Protein AF-A0A1D8AB50-F1 (afdb_monomer_lite)

Radius of gyration: 13.93 Å; chains: 1; bounding box: 32×24×44 Å

Organism: NCBI:txid158500

Secondary structure (DSSP, 8-state):
-------EEEEEEETTEEEEEEE-EETTEE-SPPEEEE--SB-TTS-BS--EEEEEEETTTTEEEEEETTTTEEEEE----

Sequence (81 aa):
MGRKASTAVGIAANWLGYKVVWFPFTTGRPSGKPREFVIGFIGFDGKSRGCAVGATYDPVRPTLGVADDLSNTVWRITPSG

Foldseek 3Di:
DDDPFDKDWDWDDDPAETWIWTFGDDPRHGDDDIDTDDDCCQPPVSHGVFDWPDKDADPVQGWIWTQTDVNRDIDIDDDPD

pLDDT: mean 73.39, std 12.05, range [34.25, 88.56]

Structure (mmCIF, N/CA/C/O backbone):
data_AF-A0A1D8AB50-F1
#
_entry.id   AF-A0A1D8AB50-F1
#
loop_
_atom_site.group_PDB
_atom_site.id
_atom_site.type_symbol
_atom_site.label_atom_id
_atom_site.label_alt_id
_atom_site.label_comp_id
_atom_site.label_asym_id
_atom_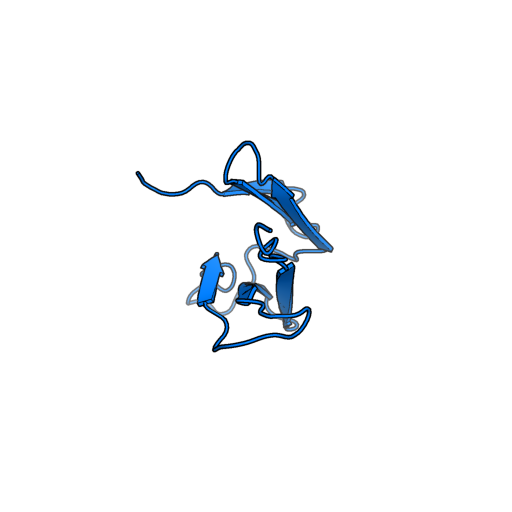site.label_entity_id
_atom_site.label_seq_id
_atom_site.pdbx_PDB_ins_code
_atom_site.Cartn_x
_atom_site.Cartn_y
_atom_site.Cartn_z
_atom_site.occupancy
_atom_site.B_iso_or_equiv
_atom_site.auth_seq_id
_atom_site.auth_comp_id
_atom_site.auth_asym_id
_atom_site.auth_atom_id
_atom_site.pdbx_PDB_model_num
ATOM 1 N N . MET A 1 1 ? -21.143 -5.249 23.538 1.00 34.25 1 MET A N 1
ATOM 2 C CA . MET A 1 1 ? -19.677 -5.457 23.500 1.00 34.25 1 MET A CA 1
ATOM 3 C C . MET A 1 1 ? -19.236 -5.467 22.035 1.00 34.25 1 MET A C 1
ATOM 5 O O . MET A 1 1 ? -19.390 -6.476 21.360 1.00 34.25 1 MET A O 1
ATOM 9 N N . GLY A 1 2 ? -18.848 -4.309 21.488 1.00 40.88 2 GLY A N 1
ATOM 10 C CA . GLY A 1 2 ? -18.569 -4.146 20.053 1.00 40.88 2 GLY A CA 1
ATOM 11 C C . GLY A 1 2 ? -17.225 -4.764 19.675 1.00 40.88 2 GLY A C 1
ATOM 12 O O . GLY A 1 2 ? -16.186 -4.335 20.170 1.00 40.88 2 GLY A O 1
ATOM 13 N N . ARG A 1 3 ? -17.234 -5.801 18.833 1.00 42.25 3 ARG A N 1
ATOM 14 C CA . ARG A 1 3 ? -16.007 -6.444 18.345 1.00 42.25 3 ARG A CA 1
ATOM 15 C C . ARG A 1 3 ? -15.261 -5.458 17.442 1.00 42.25 3 ARG A C 1
ATOM 17 O O . ARG A 1 3 ? -15.769 -5.106 16.383 1.00 42.25 3 ARG A O 1
ATOM 24 N N . LYS A 1 4 ? -14.066 -5.015 17.848 1.00 40.66 4 LYS A N 1
ATOM 25 C CA . LYS A 1 4 ? -13.173 -4.250 16.968 1.00 40.66 4 LYS A CA 1
ATOM 26 C C . LYS A 1 4 ? -12.736 -5.167 15.822 1.00 40.66 4 LYS A C 1
ATOM 28 O O . LYS A 1 4 ? -12.063 -6.166 16.059 1.00 40.66 4 LYS A O 1
ATOM 33 N N . ALA A 1 5 ? -13.158 -4.862 14.597 1.00 43.91 5 ALA A N 1
ATOM 34 C CA . ALA A 1 5 ? -12.558 -5.450 13.408 1.00 43.91 5 ALA A CA 1
ATOM 35 C C . ALA A 1 5 ? -11.128 -4.901 13.299 1.00 43.91 5 ALA A C 1
ATOM 37 O O . ALA A 1 5 ? -10.931 -3.700 13.125 1.00 43.91 5 ALA A O 1
ATOM 38 N N . SER A 1 6 ? -10.132 -5.758 13.497 1.00 52.56 6 SER A N 1
ATOM 39 C CA . SER A 1 6 ? -8.720 -5.374 13.446 1.00 52.56 6 SER A CA 1
ATOM 40 C C . SER A 1 6 ? -8.243 -5.393 11.995 1.00 52.56 6 SER A C 1
ATOM 42 O O . SER A 1 6 ? -7.834 -6.430 11.499 1.00 52.56 6 SER A O 1
ATOM 44 N N . THR A 1 7 ? -8.337 -4.278 11.280 1.00 55.00 7 THR A N 1
ATOM 45 C CA . THR A 1 7 ? -7.852 -4.185 9.893 1.00 55.00 7 THR A CA 1
ATOM 46 C C . THR A 1 7 ? -6.323 -4.259 9.832 1.00 55.00 7 THR A C 1
ATOM 48 O O . THR A 1 7 ? -5.656 -3.546 10.578 1.00 55.00 7 THR A O 1
ATOM 51 N N . ALA A 1 8 ? -5.768 -5.059 8.914 1.00 59.31 8 ALA A N 1
ATOM 52 C CA . ALA A 1 8 ? -4.344 -5.036 8.579 1.00 59.31 8 ALA A CA 1
ATOM 53 C C . ALA A 1 8 ? -4.148 -4.755 7.083 1.00 59.31 8 ALA A C 1
ATOM 55 O O . ALA A 1 8 ? -4.814 -5.350 6.231 1.00 59.31 8 ALA A O 1
ATOM 56 N N . VAL A 1 9 ? -3.221 -3.847 6.780 1.00 64.38 9 VAL A N 1
ATOM 57 C CA . VAL A 1 9 ? -2.741 -3.569 5.424 1.00 64.38 9 VAL A CA 1
ATOM 58 C C . VAL A 1 9 ? -1.417 -4.293 5.235 1.00 64.38 9 VAL A C 1
ATOM 60 O O . VAL A 1 9 ? -0.524 -4.166 6.070 1.00 64.38 9 VAL A O 1
ATOM 63 N N . GLY A 1 10 ? -1.300 -5.049 4.145 1.00 62.12 10 GLY A N 1
ATOM 64 C CA . GLY A 1 10 ? -0.063 -5.718 3.758 1.00 62.12 10 GLY A CA 1
ATOM 65 C C . GLY A 1 10 ? 0.436 -5.218 2.408 1.00 62.12 10 GLY A C 1
ATOM 66 O O . GLY A 1 10 ? -0.355 -5.002 1.485 1.00 62.12 10 GLY A O 1
ATOM 67 N N . ILE A 1 11 ? 1.754 -5.067 2.286 1.00 62.91 11 ILE A N 1
ATOM 68 C CA . ILE A 1 11 ? 2.427 -4.900 0.997 1.00 62.91 11 ILE A CA 1
ATOM 69 C C . ILE A 1 11 ? 2.861 -6.291 0.538 1.00 62.91 11 ILE A C 1
ATOM 71 O O . ILE A 1 11 ? 3.632 -6.962 1.222 1.00 62.91 11 ILE A O 1
ATOM 75 N N . ALA A 1 12 ? 2.364 -6.726 -0.616 1.00 63.19 12 ALA A N 1
ATOM 76 C CA . ALA A 1 12 ? 2.879 -7.900 -1.305 1.00 63.19 12 ALA A CA 1
ATOM 77 C C . ALA A 1 12 ? 3.800 -7.415 -2.429 1.00 63.19 12 ALA A C 1
ATOM 79 O O . ALA A 1 12 ? 3.322 -6.888 -3.435 1.00 63.19 12 ALA A O 1
ATOM 80 N N . ALA A 1 13 ? 5.112 -7.549 -2.235 1.00 61.06 13 ALA A N 1
ATOM 81 C CA . ALA A 1 13 ? 6.124 -7.111 -3.191 1.00 61.06 13 ALA A CA 1
ATOM 82 C C . ALA A 1 13 ? 6.759 -8.302 -3.923 1.00 61.06 13 ALA A C 1
ATOM 84 O O . ALA A 1 13 ? 6.998 -9.357 -3.333 1.00 61.06 13 ALA A O 1
ATOM 85 N N . ASN A 1 14 ? 7.057 -8.116 -5.207 1.00 61.06 14 ASN A N 1
ATOM 86 C CA . ASN A 1 14 ? 8.010 -8.924 -5.962 1.00 61.06 14 ASN A CA 1
ATOM 87 C C . ASN A 1 14 ? 9.137 -8.005 -6.472 1.00 61.06 14 ASN A C 1
ATOM 89 O O . ASN A 1 14 ? 9.070 -6.787 -6.320 1.00 61.06 14 ASN A O 1
ATOM 93 N N . TRP A 1 15 ? 10.181 -8.561 -7.089 1.00 55.53 15 TRP A N 1
ATOM 94 C CA . TRP A 1 15 ? 11.313 -7.761 -7.592 1.00 55.53 15 TRP A CA 1
ATOM 95 C C . TRP A 1 15 ? 10.932 -6.745 -8.686 1.00 55.53 15 TRP A C 1
ATOM 97 O O . TRP A 1 15 ? 11.757 -5.920 -9.062 1.00 55.53 15 TRP A O 1
ATOM 107 N N . LEU A 1 16 ? 9.699 -6.798 -9.200 1.00 61.44 16 LEU A N 1
ATOM 108 C CA . LEU A 1 16 ? 9.200 -5.971 -10.297 1.00 61.44 16 LEU A CA 1
ATOM 109 C C . LEU A 1 16 ? 8.092 -4.996 -9.866 1.00 61.44 16 LEU A C 1
ATOM 111 O O . LEU A 1 16 ? 7.547 -4.313 -10.727 1.00 61.44 16 LEU A O 1
ATOM 115 N N . GLY A 1 17 ? 7.761 -4.915 -8.570 1.00 66.75 17 GLY A N 1
ATOM 116 C CA . GLY A 1 17 ? 6.808 -3.956 -8.008 1.00 66.75 17 GLY A CA 1
ATOM 117 C C . GLY A 1 17 ? 5.991 -4.507 -6.841 1.00 66.75 17 GLY A C 1
ATOM 118 O O . GLY A 1 17 ? 6.338 -5.514 -6.225 1.00 66.75 17 GLY A O 1
ATOM 119 N N . TYR A 1 18 ? 4.892 -3.829 -6.505 1.00 71.75 18 TYR A N 1
ATOM 120 C CA . TYR A 1 18 ? 4.065 -4.195 -5.356 1.00 71.75 18 TYR A CA 1
ATOM 121 C C . TYR A 1 18 ? 2.566 -4.113 -5.629 1.00 71.75 18 TYR A C 1
ATOM 123 O O . TYR A 1 18 ? 2.087 -3.396 -6.508 1.00 71.75 18 TYR A O 1
ATOM 131 N N . LYS A 1 19 ? 1.816 -4.861 -4.822 1.00 71.00 19 LYS A N 1
ATOM 132 C CA . LYS A 1 19 ? 0.370 -4.734 -4.672 1.00 71.00 19 LYS A CA 1
ATOM 133 C C . LYS A 1 19 ? 0.065 -4.407 -3.222 1.00 71.00 19 LYS A C 1
ATOM 135 O O . LYS A 1 19 ? 0.629 -5.027 -2.316 1.00 71.00 19 LYS A O 1
ATOM 140 N N . VAL A 1 20 ? -0.856 -3.475 -3.001 1.00 73.94 20 VAL A N 1
ATOM 141 C CA . VAL A 1 20 ? -1.417 -3.275 -1.664 1.00 73.94 20 VAL A CA 1
ATOM 142 C C . VAL A 1 20 ? -2.708 -4.058 -1.563 1.00 73.94 20 VAL A C 1
ATOM 144 O O . VAL A 1 20 ? -3.646 -3.850 -2.341 1.00 73.94 20 VAL A O 1
ATOM 147 N N . VAL A 1 21 ? -2.733 -4.972 -0.599 1.00 76.75 21 VAL A N 1
ATOM 148 C CA . VAL A 1 21 ? -3.861 -5.865 -0.361 1.00 76.75 21 VAL A CA 1
ATOM 149 C C . VAL A 1 21 ? -4.414 -5.662 1.041 1.00 76.75 21 VAL A C 1
ATOM 151 O O . VAL A 1 21 ? -3.691 -5.427 2.012 1.00 76.75 21 VAL A O 1
ATOM 154 N N . TRP A 1 22 ? -5.730 -5.769 1.130 1.00 75.12 22 TRP A N 1
ATOM 155 C CA . TRP A 1 22 ? -6.490 -5.687 2.360 1.00 75.12 22 TRP A CA 1
ATOM 156 C C . TRP A 1 22 ? -6.961 -7.078 2.771 1.00 75.12 22 TRP A C 1
ATOM 158 O O . TRP A 1 22 ? -7.560 -7.793 1.965 1.00 75.12 22 TRP A O 1
ATOM 168 N N . PHE A 1 23 ? -6.736 -7.454 4.029 1.00 75.69 23 PHE A N 1
ATOM 169 C CA . PHE A 1 23 ? -7.244 -8.705 4.588 1.00 75.69 23 PHE A CA 1
ATOM 170 C C . PHE A 1 23 ? -8.382 -8.422 5.574 1.00 75.69 23 PHE A C 1
ATOM 172 O O . PHE A 1 23 ? -8.196 -7.627 6.501 1.00 75.69 23 PHE A O 1
ATOM 179 N N . PRO A 1 24 ? -9.540 -9.096 5.449 1.00 73.00 24 PRO A N 1
ATOM 180 C CA . PRO A 1 24 ? -10.525 -9.092 6.520 1.00 73.00 24 PRO A CA 1
ATOM 181 C C . PRO A 1 24 ? -9.976 -9.887 7.700 1.00 73.00 24 PRO A C 1
ATOM 183 O O . PRO A 1 24 ? -9.450 -10.983 7.513 1.00 73.00 24 PRO A O 1
ATOM 186 N N . PHE A 1 25 ? -10.125 -9.360 8.914 1.00 76.00 25 PHE A N 1
ATOM 187 C CA . PHE A 1 25 ? -9.808 -10.091 10.137 1.00 76.00 25 PHE A CA 1
ATOM 188 C C . PHE A 1 25 ? -11.065 -10.347 10.954 1.00 76.00 25 PHE A C 1
ATOM 190 O O . PHE A 1 25 ? -11.954 -9.504 11.092 1.00 76.00 25 PHE A O 1
ATOM 197 N N . THR A 1 26 ? -11.115 -11.516 11.576 1.00 76.88 26 THR A N 1
ATOM 198 C CA . THR A 1 26 ? -12.111 -11.863 12.583 1.00 76.88 26 THR A CA 1
ATOM 199 C C . THR A 1 26 ? -11.394 -12.563 13.720 1.00 76.88 26 THR A C 1
ATOM 201 O O . THR A 1 26 ? -10.596 -13.471 13.501 1.00 76.88 26 THR A O 1
ATOM 204 N N . THR A 1 27 ? -11.629 -12.114 14.956 1.00 82.00 27 THR A N 1
ATOM 205 C CA . THR A 1 27 ? -10.973 -12.673 16.156 1.00 82.00 27 THR A CA 1
ATOM 206 C C . THR A 1 27 ? -9.438 -12.717 16.056 1.00 82.00 27 THR A C 1
ATOM 208 O O . THR A 1 27 ? -8.809 -13.689 16.458 1.00 82.00 27 THR A O 1
ATOM 211 N N . GLY A 1 28 ? -8.830 -11.676 15.476 1.00 78.38 28 GLY A N 1
ATOM 212 C CA . GLY A 1 28 ? -7.371 -11.563 15.349 1.00 78.38 28 GLY A CA 1
ATOM 213 C C . GLY A 1 28 ? -6.735 -12.445 14.269 1.00 78.38 28 GLY A C 1
ATOM 214 O O . GLY A 1 28 ? -5.513 -12.489 14.181 1.00 78.38 28 GLY A O 1
ATOM 215 N N . ARG A 1 29 ? -7.529 -13.121 13.430 1.00 79.38 29 ARG A N 1
ATOM 216 C CA . ARG A 1 29 ? -7.034 -13.936 12.310 1.00 79.38 29 ARG A CA 1
ATOM 217 C C . ARG A 1 29 ? -7.619 -13.464 10.978 1.00 79.38 29 ARG A C 1
ATOM 219 O O . ARG A 1 29 ? -8.776 -13.036 10.979 1.00 79.38 29 ARG A O 1
ATOM 226 N N . PRO A 1 30 ? -6.881 -13.582 9.857 1.00 80.25 30 PRO A N 1
ATOM 227 C CA . PRO A 1 30 ? -7.447 -13.385 8.529 1.00 80.25 30 PRO A CA 1
ATOM 228 C C . PRO A 1 30 ? -8.660 -14.302 8.329 1.00 80.25 30 PRO A C 1
ATOM 230 O O . PRO A 1 30 ? -8.578 -15.501 8.585 1.00 80.25 30 PRO A O 1
ATOM 233 N N . SER A 1 31 ? -9.792 -13.745 7.907 1.00 83.88 31 SER A N 1
ATOM 234 C CA . SER A 1 31 ? -11.078 -14.452 7.821 1.00 83.88 31 SER A CA 1
ATOM 235 C C . SER A 1 31 ? -11.626 -14.580 6.400 1.00 83.88 31 SER A C 1
ATOM 237 O O . SER A 1 31 ? -12.758 -15.014 6.202 1.00 83.88 31 SER A O 1
ATOM 239 N N . GLY A 1 32 ? -10.836 -14.221 5.390 1.00 81.38 32 GLY A N 1
ATOM 240 C CA . GLY A 1 32 ? -11.267 -14.250 3.999 1.00 81.38 32 GLY A CA 1
ATOM 241 C C . GLY A 1 32 ? -10.146 -13.939 3.019 1.00 81.38 32 GLY A C 1
ATOM 242 O O . GLY A 1 32 ? -8.999 -13.708 3.405 1.00 81.38 32 GLY A O 1
ATOM 243 N N . LYS A 1 33 ? -10.496 -13.947 1.729 1.00 81.94 33 LYS A N 1
ATOM 244 C CA . LYS A 1 33 ? -9.544 -13.660 0.654 1.00 81.94 33 LYS A CA 1
ATOM 245 C C . LYS A 1 33 ? -9.049 -12.209 0.737 1.00 81.94 33 LYS A C 1
ATOM 247 O O . LYS A 1 33 ? -9.868 -11.321 1.004 1.00 81.94 33 LYS A O 1
ATOM 252 N N . PRO A 1 34 ? -7.754 -11.960 0.472 1.00 77.06 34 PRO A N 1
ATOM 253 C CA . PRO A 1 34 ? -7.258 -10.606 0.309 1.00 77.06 34 PRO A CA 1
ATOM 254 C C . PRO A 1 34 ? -8.002 -9.900 -0.824 1.00 77.06 34 PRO A C 1
ATOM 256 O O . PRO A 1 34 ? -8.277 -10.488 -1.871 1.00 77.06 34 PRO A O 1
ATOM 259 N N . ARG A 1 35 ? -8.329 -8.632 -0.598 1.00 78.31 35 ARG A N 1
ATOM 260 C CA . ARG A 1 35 ? -8.882 -7.733 -1.607 1.00 78.31 35 ARG A CA 1
ATOM 261 C C . ARG A 1 35 ? -7.773 -6.815 -2.078 1.00 78.31 35 ARG A C 1
ATOM 263 O O . ARG A 1 35 ? -7.117 -6.173 -1.263 1.00 78.31 35 ARG A O 1
ATOM 270 N N . GLU A 1 36 ? -7.549 -6.773 -3.380 1.00 76.19 36 GLU A N 1
ATOM 271 C CA . GLU A 1 36 ? -6.611 -5.820 -3.961 1.00 76.19 36 GLU A CA 1
ATOM 272 C C . GLU A 1 36 ? -7.189 -4.407 -3.815 1.00 76.19 36 GLU A C 1
ATOM 274 O O . GLU A 1 36 ? -8.368 -4.185 -4.090 1.00 76.19 36 GLU A O 1
ATOM 279 N N . PHE A 1 37 ? -6.379 -3.476 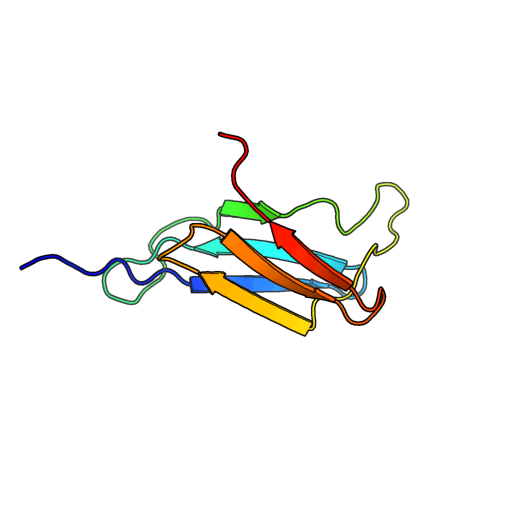-3.315 1.00 70.56 37 PHE A N 1
ATOM 280 C CA . PHE A 1 37 ? -6.796 -2.094 -3.066 1.00 70.56 37 PHE A CA 1
ATOM 281 C C . PHE A 1 37 ? -6.033 -1.116 -3.955 1.00 70.56 37 PHE A C 1
ATOM 283 O O . PHE A 1 37 ? -6.630 -0.219 -4.541 1.00 70.56 37 PHE A O 1
ATOM 290 N N . VAL A 1 38 ? -4.720 -1.323 -4.108 1.00 71.81 38 VAL A N 1
ATOM 291 C CA . VAL A 1 38 ? -3.897 -0.562 -5.054 1.00 71.81 38 VAL A CA 1
ATOM 292 C C . VAL A 1 38 ? -3.135 -1.526 -5.948 1.00 71.81 38 VAL A C 1
ATOM 294 O O . VAL A 1 38 ? -2.339 -2.343 -5.474 1.00 71.81 38 VAL A O 1
ATOM 297 N N . ILE A 1 39 ? -3.414 -1.425 -7.245 1.00 68.62 39 ILE A N 1
ATOM 298 C CA . ILE A 1 39 ? -2.837 -2.232 -8.324 1.00 68.62 39 ILE A CA 1
ATOM 299 C C . ILE A 1 39 ? -2.247 -1.313 -9.398 1.00 68.62 39 ILE A C 1
ATOM 301 O O . ILE A 1 39 ? -2.518 -0.116 -9.414 1.00 68.62 39 ILE A O 1
ATOM 305 N N . GLY A 1 40 ? -1.454 -1.868 -10.317 1.00 66.69 40 GLY A N 1
ATOM 306 C CA . GLY A 1 40 ? -0.908 -1.112 -11.453 1.00 66.69 40 GLY A CA 1
ATOM 307 C C . GLY A 1 40 ? 0.442 -0.434 -11.200 1.00 66.69 40 GLY A C 1
ATOM 308 O O . GLY A 1 40 ? 0.891 0.351 -12.039 1.00 66.69 40 GLY A O 1
ATOM 309 N N . PHE A 1 41 ? 1.111 -0.759 -10.087 1.00 73.81 41 PHE A N 1
ATOM 310 C CA . PHE A 1 41 ? 2.520 -0.404 -9.877 1.00 73.81 41 PHE A CA 1
ATOM 311 C C . PHE A 1 41 ? 3.469 -1.228 -10.739 1.00 73.81 41 PHE A C 1
ATOM 313 O O . PHE A 1 41 ? 4.584 -0.793 -10.970 1.00 73.81 41 PHE A O 1
ATOM 320 N N . ILE A 1 42 ? 3.026 -2.370 -11.262 1.00 69.75 42 ILE A N 1
ATOM 321 C CA . ILE A 1 42 ? 3.690 -3.019 -12.392 1.00 69.75 42 ILE A CA 1
ATOM 322 C C . ILE A 1 42 ? 2.941 -2.577 -13.644 1.00 69.75 42 ILE A C 1
ATOM 324 O O . ILE A 1 42 ? 1.736 -2.823 -13.764 1.00 69.75 42 ILE A O 1
ATOM 328 N N . GLY A 1 43 ? 3.629 -1.862 -14.533 1.00 67.69 43 GLY A N 1
ATOM 329 C CA . GLY A 1 43 ? 3.084 -1.459 -15.823 1.00 67.69 43 GLY A CA 1
ATOM 330 C C . GLY A 1 43 ? 2.884 -2.656 -16.756 1.00 67.69 43 GLY A C 1
ATOM 331 O O . GLY A 1 43 ? 3.454 -3.727 -16.559 1.00 67.69 43 GLY A O 1
ATOM 332 N N . PHE A 1 44 ? 2.086 -2.475 -17.813 1.00 73.00 44 PHE A N 1
ATOM 333 C CA . PHE A 1 44 ? 1.925 -3.485 -18.873 1.00 73.00 44 PHE A CA 1
ATOM 334 C C . PHE A 1 44 ? 3.234 -3.783 -19.623 1.00 73.00 44 PHE A C 1
ATOM 336 O O . PHE A 1 44 ? 3.356 -4.817 -20.268 1.00 73.00 44 PHE A O 1
ATOM 343 N N . ASP A 1 45 ? 4.215 -2.888 -19.512 1.00 77.00 45 ASP A N 1
ATOM 344 C CA . ASP A 1 45 ? 5.585 -3.037 -20.002 1.00 77.00 45 ASP A CA 1
ATOM 345 C C . ASP A 1 45 ? 6.483 -3.864 -19.060 1.00 77.00 45 ASP A C 1
ATOM 347 O O . ASP A 1 45 ? 7.678 -4.007 -19.313 1.00 77.00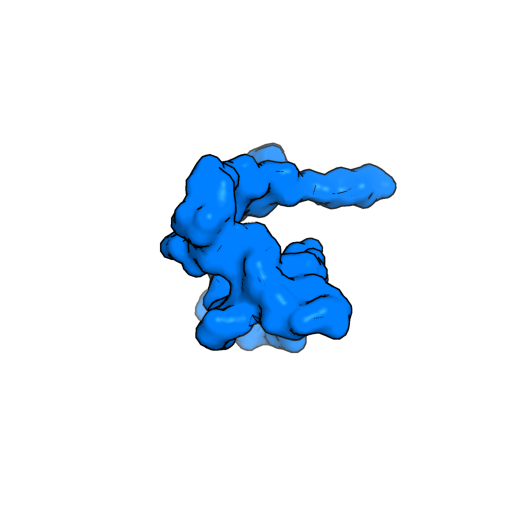 45 ASP A O 1
ATOM 351 N N . GLY A 1 46 ? 5.927 -4.386 -17.961 1.00 72.56 46 GLY A N 1
ATOM 352 C CA . GLY A 1 46 ? 6.647 -5.171 -16.960 1.00 72.56 46 GLY A CA 1
ATOM 353 C C . GLY A 1 46 ? 7.558 -4.344 -16.053 1.00 72.56 46 GLY A C 1
ATOM 354 O O . GLY A 1 46 ? 8.282 -4.920 -15.241 1.00 72.56 46 GLY A O 1
ATOM 355 N N . LYS A 1 47 ? 7.538 -3.009 -16.164 1.00 72.06 47 LYS A N 1
ATOM 356 C CA . LYS A 1 47 ? 8.363 -2.135 -15.329 1.00 72.06 47 LYS A CA 1
ATOM 357 C C . LYS A 1 47 ? 7.649 -1.786 -14.036 1.00 72.06 47 LYS A C 1
ATOM 359 O O . LYS A 1 47 ? 6.449 -1.498 -14.025 1.00 72.06 47 LYS A O 1
ATOM 364 N N . SER A 1 48 ? 8.425 -1.740 -12.958 1.00 74.38 48 SER A N 1
ATOM 365 C CA . SER A 1 48 ? 7.933 -1.181 -11.712 1.00 74.38 48 SER A CA 1
ATOM 366 C C . SER A 1 48 ? 7.825 0.336 -11.813 1.00 74.38 48 SER A C 1
ATOM 368 O O . SER A 1 48 ? 8.764 1.013 -12.225 1.00 74.38 48 SER A O 1
ATOM 370 N N . ARG A 1 49 ? 6.696 0.879 -11.373 1.00 72.88 49 ARG A N 1
ATOM 371 C CA . ARG A 1 49 ? 6.471 2.308 -11.134 1.00 72.88 49 ARG A CA 1
ATOM 372 C C . ARG A 1 49 ? 6.853 2.714 -9.712 1.00 72.88 49 ARG A C 1
ATOM 374 O O . ARG A 1 49 ? 6.598 3.852 -9.333 1.00 72.88 49 ARG A O 1
ATOM 381 N N . GLY A 1 50 ? 7.415 1.788 -8.930 1.00 75.00 50 GLY A N 1
ATOM 382 C CA . GLY A 1 50 ? 7.672 2.029 -7.523 1.00 75.00 50 GLY A CA 1
ATOM 383 C C . GLY A 1 50 ? 8.218 0.851 -6.718 1.00 75.00 50 GLY A C 1
ATOM 384 O O . GLY A 1 50 ? 8.063 -0.310 -7.093 1.00 75.00 50 GLY A O 1
ATOM 385 N N . CYS A 1 51 ? 8.831 1.126 -5.574 1.00 78.62 51 CYS A N 1
ATOM 386 C CA . CYS A 1 51 ? 9.209 0.103 -4.599 1.00 78.62 51 CYS A CA 1
ATOM 387 C C . CYS A 1 51 ? 8.668 0.507 -3.229 1.00 78.62 51 CYS A C 1
ATOM 389 O O . CYS A 1 51 ? 9.265 1.335 -2.542 1.00 78.62 51 CYS A O 1
ATOM 391 N N . ALA A 1 52 ? 7.507 -0.035 -2.849 1.00 77.81 52 ALA A N 1
ATOM 392 C CA . ALA A 1 52 ? 6.923 0.275 -1.554 1.00 77.81 52 ALA A CA 1
ATOM 393 C C . ALA A 1 52 ? 7.796 -0.264 -0.422 1.00 77.81 52 ALA A C 1
ATOM 395 O O . ALA A 1 52 ? 8.041 -1.467 -0.328 1.00 77.81 52 ALA A O 1
ATOM 396 N N . VAL A 1 53 ? 8.189 0.636 0.472 1.00 84.06 53 VAL A N 1
ATOM 397 C CA . VAL A 1 53 ? 8.976 0.326 1.673 1.00 84.06 53 VAL A CA 1
ATOM 398 C C . VAL A 1 53 ? 8.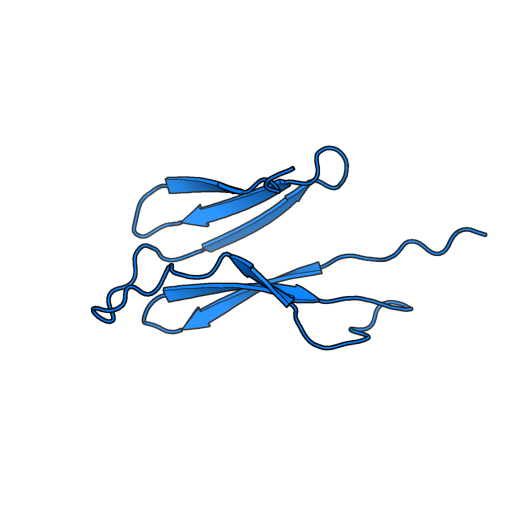141 0.393 2.950 1.00 84.06 53 VAL A C 1
ATOM 400 O O . VAL A 1 53 ? 8.540 -0.139 3.982 1.00 84.06 53 VAL A O 1
ATOM 403 N N . GLY A 1 54 ? 6.950 0.995 2.893 1.00 81.69 54 GLY A N 1
ATOM 404 C CA . GLY A 1 54 ? 6.039 1.066 4.031 1.00 81.69 54 GLY A CA 1
ATOM 405 C C . GLY A 1 54 ? 4.620 1.457 3.633 1.00 81.69 54 GLY A C 1
ATOM 406 O O . GLY A 1 54 ? 4.402 2.124 2.622 1.00 81.69 54 GLY A O 1
ATOM 407 N N . ALA A 1 55 ? 3.646 1.039 4.440 1.00 83.06 55 ALA A N 1
ATOM 408 C CA . ALA A 1 55 ? 2.246 1.410 4.279 1.00 83.06 55 ALA A CA 1
ATOM 409 C C . ALA A 1 55 ? 1.578 1.625 5.640 1.00 83.06 55 ALA A C 1
ATOM 411 O O . ALA A 1 55 ? 1.902 0.950 6.617 1.00 83.06 55 ALA A O 1
ATOM 412 N N . THR A 1 56 ? 0.622 2.550 5.691 1.00 84.06 56 THR A N 1
ATOM 413 C CA . THR A 1 56 ? -0.203 2.805 6.878 1.00 84.06 56 THR A CA 1
ATOM 414 C C . THR A 1 56 ? -1.638 3.121 6.481 1.00 84.06 56 THR A C 1
ATOM 416 O O . THR A 1 56 ? -1.884 3.697 5.422 1.00 84.06 56 THR A O 1
ATOM 419 N N . TYR A 1 57 ? -2.590 2.751 7.332 1.00 83.00 57 TYR A N 1
ATOM 420 C CA . TYR A 1 57 ? -4.006 3.045 7.140 1.00 83.00 57 TYR A CA 1
ATOM 421 C C . TYR A 1 57 ? -4.496 3.984 8.235 1.00 83.00 57 TYR A C 1
ATOM 423 O O . TYR A 1 57 ? -4.326 3.691 9.419 1.00 83.00 57 TYR A O 1
ATOM 431 N N . ASP A 1 58 ? -5.134 5.082 7.838 1.00 84.38 58 ASP A N 1
ATOM 432 C CA . ASP A 1 58 ? -5.838 5.971 8.756 1.00 84.38 58 ASP A CA 1
ATOM 433 C C . ASP A 1 58 ? -7.315 5.526 8.847 1.00 84.38 58 ASP A C 1
ATOM 435 O O . ASP A 1 58 ? -8.052 5.600 7.863 1.00 84.38 58 ASP A O 1
ATOM 439 N N . PRO A 1 59 ? -7.781 5.018 10.004 1.00 78.38 59 PRO A N 1
ATOM 440 C CA . PRO A 1 59 ? -9.179 4.635 10.178 1.00 78.38 59 PRO A CA 1
ATOM 441 C C . PRO A 1 59 ? -10.107 5.829 10.450 1.00 78.38 59 PRO A C 1
ATOM 443 O O . PRO A 1 59 ? -11.317 5.684 10.294 1.00 78.38 59 PRO A O 1
ATOM 446 N N . VAL A 1 60 ? -9.574 6.981 10.878 1.00 85.81 60 VAL A N 1
ATOM 447 C CA . VAL A 1 60 ? -10.342 8.215 11.121 1.00 85.81 60 VAL A CA 1
ATOM 448 C C . VAL A 1 60 ? -10.653 8.898 9.794 1.00 85.81 60 VAL A C 1
ATOM 450 O O . VAL A 1 60 ? -11.769 9.369 9.579 1.00 85.81 60 VAL A O 1
ATOM 453 N N . ARG A 1 61 ? -9.677 8.922 8.884 1.00 84.75 61 ARG A N 1
ATOM 454 C CA . ARG A 1 61 ? -9.845 9.354 7.494 1.00 84.75 61 ARG A CA 1
ATOM 455 C C . ARG A 1 61 ? -9.520 8.162 6.606 1.00 84.75 61 ARG A C 1
ATOM 457 O O . ARG A 1 61 ? -8.328 7.922 6.448 1.00 84.75 61 ARG A O 1
ATOM 464 N N . PRO A 1 62 ? -10.510 7.456 6.019 1.00 82.88 62 PRO A N 1
ATOM 465 C CA . PRO A 1 62 ? -10.327 6.157 5.362 1.00 82.88 62 PRO A CA 1
ATOM 466 C C . PRO A 1 62 ? -9.410 6.268 4.139 1.00 82.88 62 PRO A C 1
ATOM 468 O O . PRO A 1 62 ? -9.850 6.354 2.995 1.00 82.88 62 PRO A O 1
ATOM 471 N N . THR A 1 63 ? -8.112 6.320 4.404 1.00 86.12 63 THR A N 1
ATOM 472 C CA . THR A 1 63 ? -7.055 6.652 3.460 1.00 86.12 63 THR A CA 1
ATOM 473 C C . THR A 1 63 ? -5.868 5.752 3.733 1.00 86.12 63 THR A C 1
ATOM 475 O O . THR A 1 63 ? -5.563 5.394 4.874 1.00 86.12 63 THR A O 1
ATOM 478 N N . LEU A 1 64 ? -5.214 5.357 2.651 1.00 84.88 64 LEU A N 1
ATOM 479 C CA . LEU A 1 64 ? -4.043 4.505 2.682 1.00 84.88 64 LEU A CA 1
ATOM 480 C C . LEU A 1 64 ? -2.838 5.341 2.256 1.00 84.88 64 LEU A C 1
ATOM 482 O O . LEU A 1 64 ? -2.815 5.885 1.152 1.00 84.88 64 LEU A O 1
ATOM 486 N N . GLY A 1 65 ? -1.848 5.430 3.137 1.00 87.00 65 GLY A N 1
ATOM 487 C CA . GLY A 1 65 ? -0.538 5.985 2.829 1.00 87.00 65 GLY A CA 1
ATOM 488 C C . GLY A 1 65 ? 0.415 4.883 2.379 1.00 87.00 65 GLY A C 1
ATOM 489 O O . GLY A 1 65 ? 0.482 3.838 3.029 1.00 87.00 65 GLY A O 1
ATOM 490 N N . VAL A 1 66 ? 1.168 5.120 1.306 1.00 84.81 66 VAL A N 1
ATOM 491 C CA . VAL A 1 66 ? 2.250 4.236 0.843 1.00 84.81 66 VAL A CA 1
ATOM 492 C C . VAL A 1 66 ? 3.510 5.062 0.613 1.00 84.81 66 VAL A C 1
ATOM 494 O O . VAL A 1 66 ? 3.457 6.076 -0.080 1.00 84.81 66 VAL A O 1
ATOM 497 N N . ALA A 1 67 ? 4.628 4.626 1.190 1.00 86.88 67 ALA A N 1
ATOM 498 C CA . ALA A 1 67 ? 5.946 5.207 0.963 1.00 86.88 67 ALA A CA 1
ATOM 499 C C . ALA A 1 67 ? 6.700 4.391 -0.090 1.00 86.88 67 ALA A C 1
ATOM 501 O O . ALA A 1 67 ? 6.811 3.169 0.042 1.00 86.88 67 ALA A O 1
ATOM 502 N N . ASP A 1 68 ? 7.214 5.074 -1.108 1.00 83.94 68 ASP A N 1
ATOM 503 C CA . ASP A 1 68 ? 7.869 4.486 -2.270 1.00 83.94 68 ASP A CA 1
ATOM 504 C C . ASP A 1 68 ? 9.302 5.008 -2.420 1.00 83.94 68 ASP A C 1
ATOM 506 O O . ASP A 1 68 ? 9.512 6.213 -2.567 1.00 83.94 68 ASP A O 1
ATOM 510 N N . ASP A 1 69 ? 10.276 4.100 -2.383 1.00 81.25 69 ASP A N 1
ATOM 511 C CA . ASP A 1 69 ? 11.704 4.441 -2.423 1.00 81.25 69 ASP A CA 1
ATOM 512 C C . ASP A 1 69 ? 12.180 4.760 -3.848 1.00 81.25 69 ASP A C 1
ATOM 514 O O . ASP A 1 69 ? 12.753 5.817 -4.102 1.00 81.25 69 ASP A O 1
ATOM 518 N N . LEU A 1 70 ? 11.839 3.909 -4.825 1.00 80.69 70 LEU A N 1
A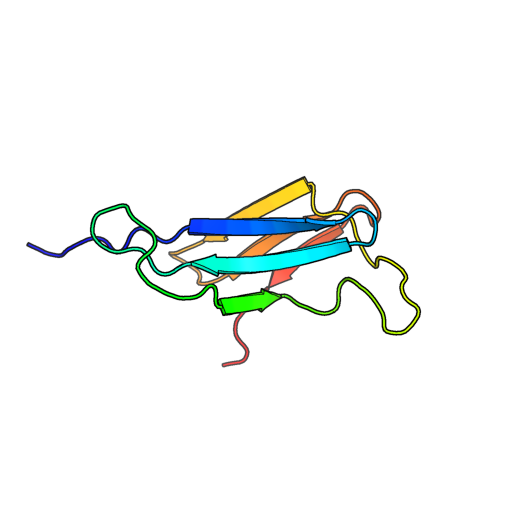TOM 519 C CA . LEU A 1 70 ? 12.303 4.047 -6.214 1.00 80.69 70 LEU A CA 1
ATOM 520 C C . LEU A 1 70 ? 11.892 5.387 -6.843 1.00 80.69 70 LEU A C 1
ATOM 522 O O . LEU A 1 70 ? 12.628 5.952 -7.649 1.00 80.69 70 LEU A O 1
ATOM 526 N N . SER A 1 71 ? 10.700 5.871 -6.496 1.00 78.00 71 SER A N 1
ATOM 527 C CA . SER A 1 71 ? 10.144 7.121 -7.022 1.00 78.00 71 SER A CA 1
ATOM 528 C C . SER A 1 71 ? 10.259 8.301 -6.055 1.00 78.00 71 SER A C 1
ATOM 530 O O . SER A 1 71 ? 9.803 9.393 -6.398 1.00 78.00 71 SER A O 1
ATOM 532 N N . ASN A 1 72 ? 10.822 8.103 -4.853 1.00 86.19 72 ASN A N 1
ATOM 533 C CA . ASN A 1 72 ? 10.858 9.097 -3.774 1.00 86.19 72 ASN A CA 1
ATOM 534 C C . ASN A 1 72 ? 9.492 9.788 -3.558 1.00 86.19 72 ASN A C 1
ATOM 536 O O . ASN A 1 72 ? 9.387 11.012 -3.467 1.00 86.19 72 ASN A O 1
ATOM 540 N N . THR A 1 73 ? 8.417 8.996 -3.569 1.00 85.00 73 THR A N 1
ATOM 541 C CA . THR A 1 73 ? 7.032 9.487 -3.582 1.00 85.00 73 THR A CA 1
ATOM 542 C C . THR A 1 73 ? 6.238 8.895 -2.422 1.00 85.00 73 THR A C 1
ATOM 544 O O . THR A 1 73 ? 6.339 7.710 -2.108 1.00 85.00 73 THR A O 1
ATOM 547 N N . VAL A 1 74 ? 5.394 9.720 -1.796 1.00 87.31 74 VAL A N 1
ATOM 548 C CA . VAL A 1 74 ? 4.388 9.257 -0.832 1.00 87.31 74 VAL A CA 1
ATOM 549 C C . VAL A 1 74 ? 3.010 9.351 -1.472 1.00 87.31 74 VAL A C 1
ATOM 551 O O . VAL A 1 74 ? 2.524 10.438 -1.786 1.00 87.31 74 VAL A O 1
ATOM 554 N N . TRP A 1 75 ? 2.364 8.203 -1.645 1.00 84.38 75 TRP A N 1
ATOM 555 C CA . TRP A 1 75 ? 1.029 8.109 -2.222 1.00 84.38 75 TRP A CA 1
ATOM 556 C C . TRP A 1 75 ? -0.027 8.170 -1.125 1.00 84.38 75 TRP A C 1
ATOM 558 O O . TRP A 1 75 ? 0.023 7.404 -0.162 1.00 84.38 75 TRP A O 1
ATOM 568 N N . ARG A 1 76 ? -1.025 9.042 -1.301 1.00 88.56 76 ARG A N 1
ATOM 569 C CA . ARG A 1 76 ? -2.259 9.030 -0.508 1.00 88.56 76 ARG A CA 1
ATOM 570 C C . ARG A 1 76 ? -3.396 8.505 -1.370 1.00 88.56 76 ARG A C 1
ATOM 572 O O . ARG A 1 76 ? -3.891 9.2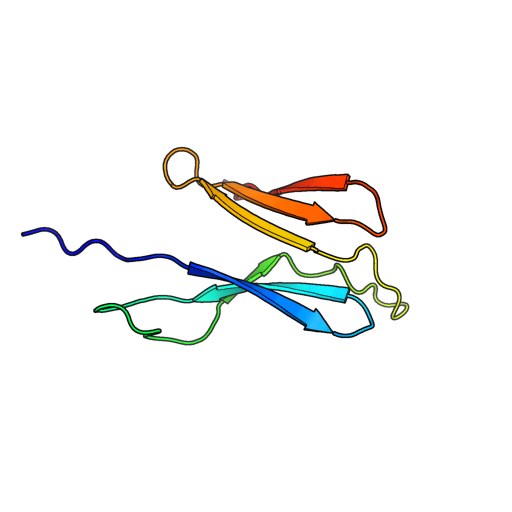19 -2.237 1.00 88.56 76 ARG A O 1
ATOM 579 N N . ILE A 1 77 ? -3.824 7.277 -1.107 1.00 82.69 77 ILE A N 1
ATOM 580 C CA . ILE A 1 77 ? -4.956 6.656 -1.790 1.00 82.69 77 ILE A CA 1
ATOM 581 C C . ILE A 1 77 ? -6.238 6.919 -0.997 1.00 82.69 77 ILE A C 1
ATOM 583 O O . ILE A 1 77 ? -6.288 6.709 0.218 1.00 82.69 77 ILE A O 1
ATOM 587 N N . THR A 1 78 ? -7.281 7.356 -1.700 1.00 83.94 78 THR A N 1
ATOM 588 C CA . THR A 1 78 ? -8.618 7.611 -1.154 1.00 83.94 78 THR A CA 1
ATOM 589 C C . THR A 1 78 ? -9.669 6.873 -1.987 1.00 83.94 78 THR A C 1
ATOM 591 O O . THR A 1 78 ? -9.482 6.755 -3.199 1.00 83.94 78 THR A O 1
ATOM 594 N N . PRO A 1 79 ? -10.780 6.406 -1.391 1.00 73.62 79 PRO A N 1
ATOM 595 C CA . PRO A 1 79 ? -11.905 5.882 -2.156 1.00 73.62 79 PRO A CA 1
ATOM 596 C C . PRO A 1 79 ? -12.402 6.919 -3.171 1.00 73.62 79 PRO A C 1
ATOM 598 O O . PRO A 1 79 ? -12.535 8.098 -2.837 1.00 73.62 79 PRO A O 1
ATOM 601 N N . SER A 1 80 ? -12.685 6.485 -4.397 1.00 71.38 80 SER A N 1
ATOM 602 C CA . SER A 1 80 ? -13.606 7.209 -5.272 1.00 71.38 80 SER A CA 1
ATOM 603 C C . SER A 1 80 ? -14.995 7.058 -4.652 1.00 71.38 80 SER A C 1
ATOM 605 O O . SER A 1 80 ? -15.412 5.920 -4.435 1.00 71.38 80 SER A O 1
ATOM 607 N N . GLY A 1 81 ? -15.612 8.177 -4.266 1.00 57.16 81 GLY A N 1
ATOM 608 C CA . GLY A 1 81 ? -16.887 8.218 -3.536 1.00 57.16 81 GLY A CA 1
ATOM 609 C C . GLY A 1 81 ? -18.006 7.394 -4.156 1.00 57.16 81 GLY A C 1
ATOM 610 O O . GLY A 1 81 ? -17.979 7.188 -5.390 1.00 57.16 81 GLY A O 1
#